Protein AF-A0A5C5T1J1-F1 (afdb_monomer)

Sequence (66 aa):
MSTLDIEYANVEEAAETVFNILKDSIGVNTFFIAKNDGYTVDVLKAFNREKLLLEEGFQTEFNQSY

pLDDT: mean 89.61, std 11.64, range [48.06, 97.31]

Secondary structure (DSSP, 8-state):
--------SSHHHHHHHHHHHHTTTS--SEEEEEEE-SSEEEEEEEEESSS--S-TT-EEEGGG--

Nearest PDB structures (foldseek):
  6uv8-assembly1_A  TM=6.967E-01  e=3.599E-01  Anabaena cylindrica PCC 7122
  8isi-assembly1_B  TM=6.889E-01  e=2.922E+00  Arabidopsis thaliana
  8isi-assembly1_A  TM=6.869E-01  e=4.327E+00  Arabidopsis thaliana
  8isk-assembly1_A  TM=6.954E-01  e=4.932E+00  Zea mays
  8isk-assembly1_B  TM=7.210E-01  e=5.622E+00  Zea mays

Solvent-accessible surface area (backbone atoms only — not comparable to full-atom values): 42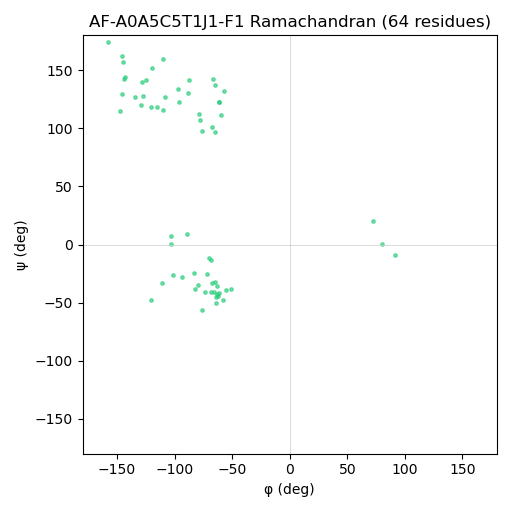50 Å² total; per-residue (Å²): 130,81,78,74,84,79,81,61,94,45,70,66,59,49,50,51,52,55,45,68,71,38,64,82,74,71,78,59,59,68,52,70,45,67,49,70,82,83,54,42,34,38,26,74,40,53,48,52,70,86,53,91,82,63,60,62,70,42,69,45,48,41,92,70,70,121

Mean predicted aligned error: 5.35 Å

Structure (mmCIF, N/CA/C/O backbone):
data_AF-A0A5C5T1J1-F1
#
_entry.id   AF-A0A5C5T1J1-F1
#
loop_
_atom_site.group_PDB
_atom_site.id
_atom_site.type_symbol
_atom_site.label_atom_id
_atom_site.label_alt_id
_atom_site.label_comp_id
_atom_site.label_asym_id
_atom_site.label_entity_id
_atom_site.label_seq_id
_atom_site.pdbx_PDB_ins_code
_atom_site.Cartn_x
_atom_site.Cartn_y
_atom_site.Cartn_z
_atom_site.occupancy
_atom_site.B_iso_or_equiv
_atom_site.auth_seq_id
_atom_site.auth_comp_id
_atom_site.auth_asym_id
_atom_site.auth_atom_id
_atom_site.pdbx_PDB_model_num
ATOM 1 N N . MET A 1 1 ? -27.542 -7.612 -20.515 1.00 48.06 1 MET A N 1
ATOM 2 C CA . MET A 1 1 ? -26.519 -6.717 -19.939 1.00 48.06 1 MET A CA 1
ATOM 3 C C . MET A 1 1 ? -25.301 -6.830 -20.827 1.00 48.06 1 MET A C 1
ATOM 5 O O . MET A 1 1 ? -24.774 -7.926 -20.937 1.00 48.06 1 MET A O 1
ATOM 9 N N . SER A 1 2 ? -24.940 -5.759 -21.534 1.00 48.44 2 SER A N 1
ATOM 10 C CA . SER A 1 2 ? -23.650 -5.696 -22.225 1.00 48.44 2 SER A CA 1
ATOM 11 C C . SER A 1 2 ? -22.570 -5.797 -21.157 1.00 48.44 2 SER A C 1
ATOM 13 O O . SER A 1 2 ? -22.579 -4.994 -20.224 1.00 48.44 2 SER A O 1
ATOM 15 N N . THR A 1 3 ? -21.682 -6.780 -21.253 1.00 56.06 3 THR A N 1
ATOM 16 C CA . THR A 1 3 ? -20.379 -6.684 -20.600 1.00 56.06 3 THR A CA 1
ATOM 17 C C . THR A 1 3 ? -19.727 -5.445 -21.201 1.00 56.06 3 THR A C 1
ATOM 19 O O . THR A 1 3 ? -19.530 -5.394 -22.413 1.00 56.06 3 THR A O 1
ATOM 22 N N . LEU A 1 4 ? -19.542 -4.381 -20.415 1.00 60.94 4 LEU A N 1
ATOM 23 C CA . LEU A 1 4 ? -18.617 -3.337 -20.838 1.00 60.94 4 LEU A CA 1
ATOM 24 C C . LEU A 1 4 ? -17.257 -4.024 -20.939 1.00 60.94 4 LEU A C 1
ATOM 26 O O . LEU A 1 4 ? -16.811 -4.614 -19.954 1.00 60.94 4 LEU A O 1
ATOM 30 N N . ASP A 1 5 ? -16.637 -3.978 -22.111 1.00 67.19 5 ASP A N 1
ATOM 31 C CA . ASP A 1 5 ? -15.218 -4.273 -22.233 1.00 67.19 5 ASP A CA 1
ATOM 32 C C . ASP A 1 5 ? -14.491 -3.181 -21.444 1.00 67.19 5 ASP A C 1
ATOM 34 O O . ASP A 1 5 ? -14.362 -2.044 -21.895 1.00 67.19 5 ASP A O 1
ATOM 38 N N . ILE A 1 6 ? -14.140 -3.486 -20.193 1.00 68.44 6 ILE A N 1
ATOM 39 C CA . ILE A 1 6 ? -13.349 -2.577 -19.372 1.00 68.44 6 ILE A CA 1
ATOM 40 C C . ILE A 1 6 ? -11.915 -2.689 -19.883 1.00 68.44 6 ILE A C 1
ATOM 42 O O . ILE A 1 6 ? -11.196 -3.631 -19.547 1.00 68.44 6 ILE A O 1
ATOM 46 N N . GLU A 1 7 ? -11.520 -1.750 -20.737 1.00 78.19 7 GLU A N 1
ATOM 47 C CA . GLU A 1 7 ? -10.121 -1.548 -21.090 1.00 78.19 7 GLU A CA 1
ATOM 48 C C . GLU A 1 7 ? -9.442 -0.780 -19.956 1.00 78.19 7 GLU A C 1
ATOM 50 O O . GLU A 1 7 ? -9.752 0.383 -19.709 1.00 78.19 7 GLU A O 1
ATOM 55 N N . TYR A 1 8 ? -8.524 -1.442 -19.254 1.00 84.12 8 TYR A N 1
ATOM 56 C CA . TYR A 1 8 ? -7.654 -0.787 -18.282 1.00 84.12 8 TYR A CA 1
ATOM 57 C C . TYR A 1 8 ? -6.407 -0.269 -18.993 1.00 84.12 8 TYR A C 1
ATOM 59 O O . TYR A 1 8 ? -5.747 -1.019 -19.717 1.00 84.12 8 TYR A O 1
ATOM 67 N N . ALA A 1 9 ? -6.051 0.994 -18.764 1.00 84.50 9 ALA A N 1
ATOM 68 C CA . ALA A 1 9 ? -4.867 1.596 -19.370 1.00 84.50 9 ALA A CA 1
ATOM 69 C C . ALA A 1 9 ? -3.561 1.060 -18.758 1.00 84.50 9 ALA A C 1
ATOM 71 O O . ALA A 1 9 ? -2.510 1.096 -19.401 1.00 84.50 9 ALA A O 1
ATOM 72 N N . ASN A 1 10 ? -3.613 0.582 -17.512 1.00 88.19 10 ASN A N 1
ATOM 73 C CA . ASN A 1 10 ? -2.481 0.016 -16.785 1.00 88.19 10 ASN A CA 1
ATOM 74 C C . ASN A 1 10 ? -2.937 -0.912 -15.642 1.00 88.19 10 ASN A C 1
ATOM 76 O O . ASN A 1 10 ? -4.129 -1.066 -15.361 1.00 88.19 10 ASN A O 1
ATOM 80 N N . VAL A 1 11 ? -1.967 -1.568 -15.001 1.00 87.19 11 VAL A N 1
ATOM 81 C CA . VAL A 1 11 ? -2.213 -2.523 -13.910 1.00 87.19 11 VAL A CA 1
ATOM 82 C C . VAL A 1 11 ? -2.766 -1.814 -12.675 1.00 87.19 11 VAL A C 1
ATOM 84 O O . VAL A 1 11 ? -3.589 -2.386 -11.964 1.00 87.19 11 VAL A O 1
ATOM 87 N N . GLU A 1 12 ? -2.352 -0.574 -12.431 1.00 89.19 12 GLU A N 1
ATOM 88 C CA . GLU A 1 12 ? -2.788 0.234 -11.299 1.00 89.19 12 GLU A CA 1
ATOM 89 C C . GLU A 1 12 ? -4.298 0.503 -11.348 1.00 89.19 12 GLU A C 1
ATOM 91 O O . GLU A 1 12 ? -4.986 0.317 -10.347 1.00 89.19 12 GLU A O 1
ATOM 96 N N . GLU A 1 13 ? -4.836 0.846 -12.518 1.00 90.12 13 GLU A N 1
ATOM 97 C CA . GLU A 1 13 ? -6.268 1.085 -12.728 1.00 90.12 13 GLU A CA 1
ATOM 98 C C . GLU A 1 13 ? -7.102 -0.196 -12.539 1.00 90.12 13 GLU A C 1
ATOM 100 O O . GLU A 1 13 ? -8.161 -0.192 -11.896 1.00 90.12 13 GLU A O 1
ATOM 105 N N . ALA A 1 14 ? -6.593 -1.324 -13.042 1.00 92.12 14 ALA A N 1
ATOM 106 C CA . ALA A 1 14 ? -7.223 -2.62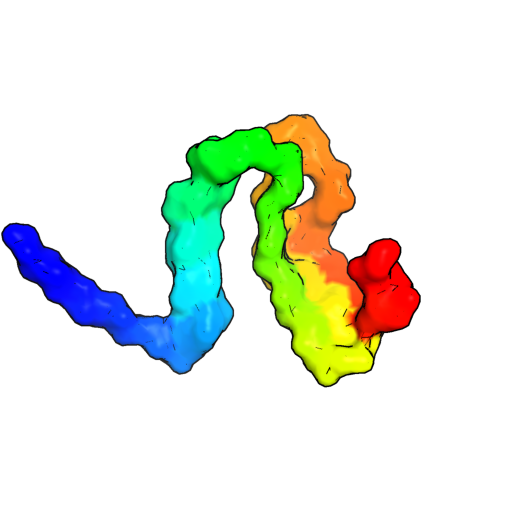7 -12.850 1.00 92.12 14 ALA A CA 1
ATOM 107 C C . ALA A 1 14 ? -7.234 -3.035 -11.367 1.00 92.12 14 ALA A C 1
ATOM 109 O O . ALA A 1 14 ? -8.263 -3.467 -10.834 1.00 92.12 14 ALA A O 1
ATOM 110 N N . ALA A 1 15 ? -6.102 -2.862 -10.680 1.00 92.81 15 ALA A N 1
ATOM 111 C CA . ALA A 1 15 ? -5.966 -3.159 -9.261 1.00 92.81 15 ALA A CA 1
ATOM 112 C C . ALA A 1 15 ? -6.879 -2.267 -8.411 1.00 92.81 15 ALA A C 1
ATOM 114 O O . ALA A 1 15 ? -7.554 -2.775 -7.516 1.00 92.81 15 ALA A O 1
ATOM 115 N N . GLU A 1 16 ? -6.965 -0.968 -8.714 1.00 93.31 16 GLU A N 1
ATOM 116 C CA . GLU A 1 16 ? -7.845 -0.032 -8.009 1.00 93.31 16 GLU A CA 1
ATOM 117 C C . GLU A 1 16 ? -9.329 -0.400 -8.176 1.00 93.31 16 GLU A C 1
ATOM 119 O O . GLU A 1 16 ? -10.109 -0.295 -7.225 1.00 93.31 16 GLU A O 1
ATOM 124 N N . THR A 1 17 ? -9.727 -0.905 -9.345 1.00 92.88 17 THR A N 1
ATOM 125 C CA . THR A 1 17 ? -11.101 -1.377 -9.575 1.00 92.88 17 THR A CA 1
ATOM 126 C C . THR A 1 17 ? -11.438 -2.568 -8.680 1.00 92.88 17 THR A C 1
ATOM 128 O O . THR A 1 17 ? -12.431 -2.537 -7.948 1.00 92.88 17 THR A O 1
ATOM 131 N N . VAL A 1 18 ? -10.584 -3.597 -8.663 1.00 92.56 18 VAL A N 1
ATOM 132 C CA . VAL A 1 18 ? -10.758 -4.767 -7.784 1.00 92.56 18 VAL A CA 1
ATOM 133 C C . VAL A 1 18 ? -10.723 -4.355 -6.311 1.00 92.56 18 VAL A C 1
ATOM 135 O O . VAL A 1 18 ? -11.549 -4.805 -5.515 1.00 92.56 18 VAL A O 1
ATOM 138 N N . PHE A 1 19 ? -9.812 -3.455 -5.947 1.00 95.50 19 PHE A N 1
ATOM 139 C CA . PHE A 1 19 ? -9.692 -2.928 -4.595 1.00 95.50 19 PHE A CA 1
ATOM 140 C C . PHE A 1 19 ? -10.982 -2.260 -4.123 1.00 95.50 19 PHE A C 1
ATOM 142 O O . PHE A 1 19 ? -11.481 -2.574 -3.043 1.00 95.50 19 PHE A O 1
ATOM 149 N N . ASN A 1 20 ? -11.564 -1.391 -4.951 1.00 94.50 20 ASN A N 1
ATOM 150 C CA . ASN A 1 20 ? -12.808 -0.701 -4.628 1.00 94.50 20 ASN A CA 1
ATOM 151 C C . ASN A 1 20 ? -14.006 -1.648 -4.506 1.00 94.50 20 ASN A C 1
ATOM 153 O O . ASN A 1 20 ? -14.877 -1.392 -3.678 1.00 94.50 20 ASN A O 1
ATOM 157 N N . ILE A 1 21 ? -14.037 -2.742 -5.271 1.00 94.50 21 ILE A N 1
ATOM 158 C CA . ILE A 1 21 ? -15.078 -3.775 -5.153 1.00 94.50 21 ILE A CA 1
ATOM 159 C C . ILE A 1 21 ? -14.952 -4.532 -3.824 1.00 94.50 21 ILE A C 1
ATOM 161 O O . ILE A 1 21 ? -15.957 -4.850 -3.191 1.00 94.50 21 ILE A O 1
ATOM 165 N N . LEU A 1 22 ? -13.726 -4.844 -3.399 1.00 95.00 22 LEU A N 1
ATOM 166 C CA . LEU A 1 22 ? -13.497 -5.777 -2.297 1.00 95.00 22 LEU A CA 1
ATOM 167 C C . LEU A 1 22 ? -13.354 -5.115 -0.924 1.00 95.00 22 LEU A C 1
ATOM 169 O O . LEU A 1 22 ? -13.683 -5.771 0.069 1.00 95.00 22 LEU A O 1
ATOM 173 N N . LYS A 1 23 ? -12.893 -3.858 -0.844 1.00 94.19 23 LYS A N 1
ATOM 174 C CA . LYS A 1 23 ? -12.442 -3.217 0.410 1.00 94.19 23 LYS A CA 1
ATOM 175 C C . LYS A 1 23 ? -13.432 -3.308 1.575 1.00 94.19 23 LYS A C 1
ATOM 177 O O . LYS A 1 23 ? -13.026 -3.580 2.705 1.00 94.19 23 LYS A O 1
ATOM 182 N N . ASP A 1 24 ? -14.728 -3.194 1.302 1.00 92.00 24 ASP A N 1
ATOM 183 C CA . ASP A 1 24 ? -15.757 -3.253 2.343 1.00 92.00 24 ASP A CA 1
ATOM 184 C C . ASP A 1 24 ? -16.077 -4.703 2.765 1.00 92.00 24 ASP A C 1
ATOM 186 O O . ASP A 1 24 ? -16.297 -4.992 3.946 1.00 92.00 24 ASP A O 1
ATOM 190 N N . SER A 1 25 ? -16.024 -5.643 1.815 1.00 92.88 25 SER A N 1
ATOM 191 C CA . SER A 1 25 ? -16.406 -7.053 2.000 1.00 92.88 25 SER A CA 1
ATOM 192 C C . SER A 1 25 ? -15.323 -7.952 2.602 1.00 92.88 25 SER A C 1
ATOM 194 O O . SER A 1 25 ? -15.649 -8.962 3.220 1.00 92.88 25 SER A O 1
ATOM 196 N N . ILE A 1 26 ? -14.044 -7.596 2.454 1.00 90.75 26 ILE A N 1
ATOM 197 C CA . ILE A 1 26 ? -12.918 -8.500 2.750 1.00 90.75 26 ILE A CA 1
ATOM 198 C C . ILE A 1 26 ? -12.731 -8.784 4.254 1.00 90.75 26 ILE A C 1
ATOM 200 O O . ILE A 1 26 ? -12.001 -9.694 4.633 1.00 90.75 26 ILE A O 1
ATOM 204 N N . GLY A 1 27 ? -13.407 -8.028 5.126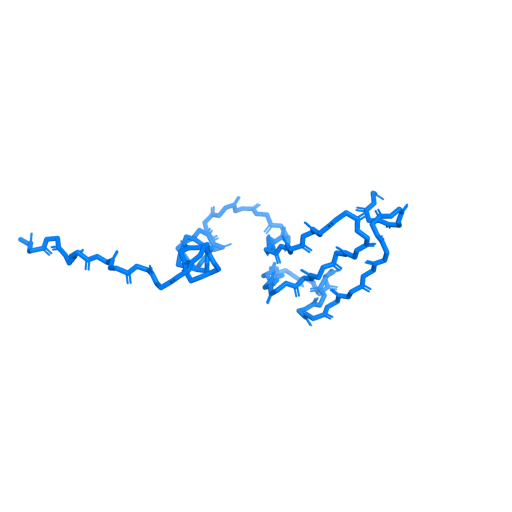 1.00 92.12 27 GLY A N 1
ATOM 205 C CA . GLY A 1 27 ? -13.465 -8.314 6.563 1.00 92.12 27 GLY A CA 1
ATOM 206 C C . GLY A 1 27 ? -12.169 -8.046 7.335 1.00 92.12 27 GLY A C 1
ATOM 207 O O . GLY A 1 27 ? -12.005 -8.583 8.426 1.00 92.12 27 GLY A O 1
ATOM 208 N N . VAL A 1 28 ? -11.257 -7.229 6.796 1.00 93.56 28 VAL A N 1
ATOM 209 C CA . VAL A 1 28 ? -9.966 -6.896 7.428 1.00 93.56 28 VAL A CA 1
ATOM 210 C C . VAL A 1 28 ? -9.913 -5.442 7.906 1.00 93.56 28 VAL A C 1
ATOM 212 O O . VAL A 1 28 ? -10.664 -4.586 7.428 1.00 93.56 28 VAL A O 1
ATOM 215 N N . ASN A 1 29 ? -8.998 -5.164 8.840 1.00 94.69 29 ASN A N 1
ATOM 216 C CA . ASN A 1 29 ? -8.801 -3.821 9.393 1.00 94.69 29 ASN A CA 1
ATOM 217 C C . ASN A 1 29 ? -8.101 -2.876 8.416 1.00 94.69 29 ASN A C 1
ATOM 219 O O . ASN A 1 29 ? -8.511 -1.722 8.313 1.00 94.69 29 ASN A O 1
ATOM 223 N N . THR A 1 30 ? -7.094 -3.372 7.693 1.00 95.75 30 THR A N 1
ATOM 224 C CA . THR A 1 30 ? -6.377 -2.601 6.674 1.00 95.75 30 THR A CA 1
ATOM 225 C C . THR A 1 30 ? -6.212 -3.430 5.415 1.00 95.75 30 THR A C 1
ATOM 227 O O . THR A 1 30 ? -5.717 -4.554 5.463 1.00 95.75 30 THR A O 1
ATOM 230 N N . PHE A 1 31 ? -6.636 -2.868 4.290 1.00 96.50 31 PHE A N 1
ATOM 231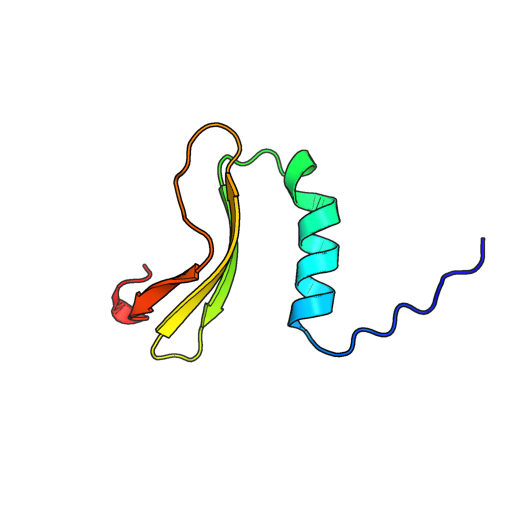 C CA . PHE A 1 31 ? -6.458 -3.431 2.958 1.00 96.50 31 PHE A CA 1
ATOM 232 C C . PHE A 1 31 ? -5.815 -2.358 2.091 1.00 96.50 31 PHE A C 1
ATOM 234 O O . PHE A 1 31 ? -6.298 -1.230 2.069 1.00 96.50 31 PHE A O 1
ATOM 241 N N . PHE A 1 32 ? -4.719 -2.669 1.407 1.00 95.94 32 PHE A N 1
ATOM 242 C CA . PHE A 1 32 ? -3.944 -1.665 0.682 1.00 95.94 32 PHE A CA 1
ATOM 243 C C . PHE A 1 32 ? -3.354 -2.228 -0.613 1.00 95.94 32 PHE A C 1
ATOM 245 O O . PHE A 1 32 ? -3.186 -3.439 -0.756 1.00 95.94 32 PHE A O 1
ATOM 252 N N . ILE A 1 33 ? -3.047 -1.330 -1.548 1.00 95.81 33 ILE A N 1
ATOM 253 C CA . ILE A 1 33 ? -2.237 -1.605 -2.736 1.00 95.81 33 ILE A CA 1
ATOM 254 C C . ILE A 1 33 ? -0.895 -0.917 -2.521 1.00 95.81 33 ILE A C 1
ATOM 256 O O . ILE A 1 33 ? -0.859 0.289 -2.275 1.00 95.81 33 ILE A O 1
ATOM 260 N N . ALA A 1 34 ? 0.195 -1.666 -2.658 1.00 95.12 34 ALA A N 1
ATOM 261 C CA . ALA A 1 34 ? 1.539 -1.112 -2.663 1.00 95.12 34 ALA A CA 1
ATOM 262 C C . ALA A 1 34 ? 2.295 -1.526 -3.927 1.00 95.12 34 ALA A C 1
ATOM 264 O O . ALA A 1 34 ? 2.169 -2.662 -4.388 1.00 95.12 34 ALA A O 1
ATOM 265 N N . LYS A 1 35 ? 3.092 -0.605 -4.470 1.00 93.69 35 LYS A N 1
ATOM 266 C CA . LYS A 1 35 ? 4.058 -0.890 -5.532 1.00 93.69 35 LYS A CA 1
ATOM 267 C C . LYS A 1 35 ? 5.421 -1.104 -4.898 1.00 93.69 35 LYS A C 1
ATOM 269 O O . LYS A 1 35 ? 5.835 -0.319 -4.054 1.00 93.69 35 LYS A O 1
ATOM 274 N N . ASN A 1 36 ? 6.108 -2.152 -5.321 1.00 93.19 36 ASN A N 1
ATOM 275 C CA . ASN A 1 36 ? 7.446 -2.477 -4.861 1.00 93.19 36 ASN A CA 1
ATOM 276 C C . ASN A 1 36 ? 8.342 -2.695 -6.079 1.00 93.19 36 ASN A C 1
ATOM 278 O O . ASN A 1 36 ? 8.042 -3.556 -6.906 1.00 93.19 36 ASN A O 1
ATOM 282 N N . ASP A 1 37 ? 9.403 -1.904 -6.203 1.00 93.12 37 ASP A N 1
ATOM 283 C CA . ASP A 1 37 ? 10.354 -1.978 -7.320 1.00 93.12 37 ASP A CA 1
ATOM 284 C C . ASP A 1 37 ? 11.678 -2.680 -6.958 1.00 93.12 37 ASP A C 1
ATOM 286 O O . ASP A 1 37 ? 12.607 -2.724 -7.765 1.00 93.12 37 ASP A O 1
ATOM 290 N N . GLY A 1 38 ? 11.757 -3.260 -5.757 1.00 94.00 38 GLY A N 1
ATOM 291 C CA . GLY A 1 38 ? 12.952 -3.886 -5.193 1.00 94.00 38 GLY A CA 1
ATOM 292 C C . GLY A 1 38 ? 13.826 -2.941 -4.36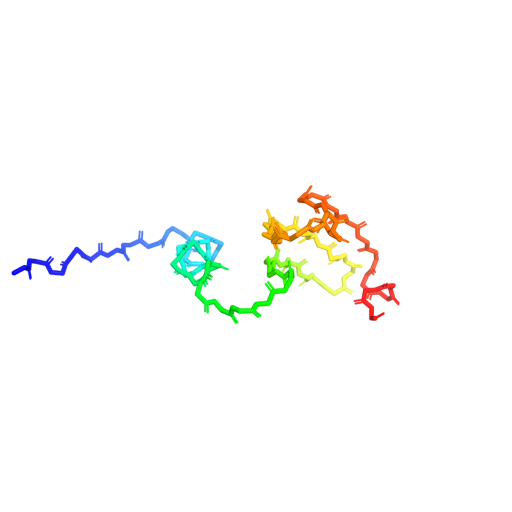4 1.00 94.00 38 GLY A C 1
ATOM 293 O O . GLY A 1 38 ? 14.732 -3.423 -3.681 1.00 94.00 38 GLY A O 1
ATOM 294 N N . TYR A 1 39 ? 13.542 -1.635 -4.372 1.00 94.56 39 TYR A N 1
ATOM 295 C CA . TYR A 1 39 ? 14.230 -0.619 -3.573 1.00 94.56 39 TYR A CA 1
ATOM 296 C C . TYR A 1 39 ? 13.264 0.108 -2.647 1.00 94.56 39 TYR A C 1
ATOM 298 O O . TYR A 1 39 ? 13.531 0.195 -1.452 1.00 94.56 39 TYR A O 1
ATOM 306 N N . THR A 1 40 ? 12.122 0.560 -3.162 1.00 95.56 40 THR A N 1
ATOM 307 C CA . THR A 1 40 ? 11.097 1.264 -2.388 1.00 95.56 40 THR A CA 1
ATOM 308 C C . THR A 1 40 ? 9.771 0.522 -2.416 1.00 95.56 40 THR A C 1
ATOM 310 O O . THR A 1 40 ? 9.438 -0.197 -3.361 1.00 95.56 40 THR A O 1
ATOM 313 N N . VAL A 1 41 ? 8.997 0.709 -1.351 1.00 95.88 41 VAL A N 1
ATOM 314 C CA . VAL A 1 41 ? 7.594 0.313 -1.270 1.00 95.88 41 VAL A CA 1
ATOM 315 C C . VAL A 1 41 ? 6.753 1.568 -1.136 1.00 95.88 41 VAL A C 1
ATOM 317 O O . VAL A 1 41 ? 6.873 2.287 -0.146 1.00 95.88 41 VAL A O 1
ATOM 320 N N . ASP A 1 42 ? 5.886 1.789 -2.120 1.00 95.56 42 ASP A N 1
ATOM 321 C CA . 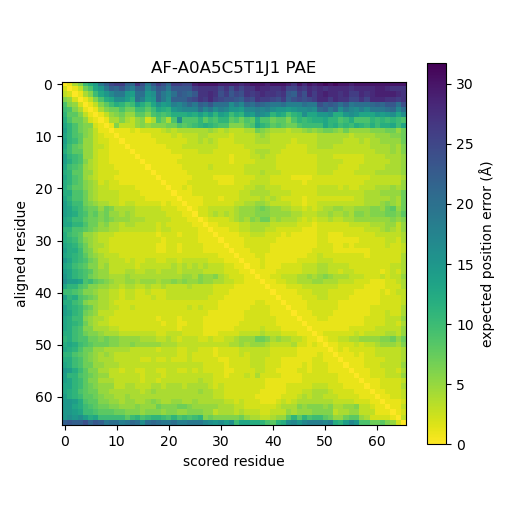ASP A 1 42 ? 4.986 2.935 -2.199 1.00 95.56 42 ASP A CA 1
ATOM 322 C C . ASP A 1 42 ? 3.549 2.463 -1.976 1.00 95.56 42 ASP A C 1
ATOM 324 O O . ASP A 1 42 ? 3.007 1.703 -2.784 1.00 95.56 42 ASP A O 1
ATOM 328 N N . VAL A 1 43 ? 2.904 2.912 -0.901 1.00 96.12 43 VAL A N 1
ATOM 329 C CA . VAL A 1 43 ? 1.489 2.622 -0.643 1.00 96.12 43 VAL A CA 1
ATOM 330 C C . VAL A 1 43 ? 0.633 3.530 -1.518 1.00 96.12 43 VAL A C 1
ATOM 332 O O . VAL A 1 43 ? 0.503 4.725 -1.263 1.00 96.12 43 VAL A O 1
ATOM 335 N N . LEU A 1 44 ? 0.024 2.959 -2.554 1.00 94.81 44 LEU A N 1
ATOM 336 C CA . LEU A 1 44 ? -0.779 3.696 -3.531 1.00 94.81 44 LEU A CA 1
ATOM 337 C C . LEU A 1 44 ? -2.209 3.947 -3.043 1.00 94.81 44 LEU A C 1
ATOM 339 O O . LEU A 1 44 ? -2.784 4.996 -3.323 1.00 94.81 44 LEU A O 1
ATOM 343 N N . LYS A 1 45 ? -2.793 2.965 -2.347 1.00 96.38 45 LYS A N 1
ATOM 344 C CA . LYS A 1 45 ? -4.162 3.004 -1.810 1.00 96.38 45 LYS A CA 1
ATOM 345 C C . LYS A 1 45 ? -4.208 2.285 -0.478 1.00 96.38 45 LYS A C 1
ATOM 347 O O . LYS A 1 45 ? -3.582 1.237 -0.353 1.00 96.38 45 LYS A O 1
ATOM 352 N N . ALA A 1 46 ? -4.980 2.786 0.476 1.00 96.75 46 ALA A N 1
ATOM 353 C CA . ALA A 1 46 ? -5.113 2.199 1.801 1.00 96.75 46 ALA A CA 1
ATOM 354 C C . ALA A 1 46 ? -6.524 2.428 2.347 1.00 96.75 46 ALA A C 1
ATOM 356 O O . ALA A 1 46 ? -6.951 3.541 2.641 1.00 96.75 46 ALA A O 1
ATOM 357 N N . PHE A 1 47 ? -7.249 1.334 2.533 1.00 97.31 47 PHE A N 1
ATOM 358 C CA . PHE A 1 47 ? -8.510 1.302 3.246 1.00 97.31 47 PHE A CA 1
ATOM 359 C C . PHE A 1 47 ? -8.239 0.882 4.685 1.00 97.31 47 PHE A C 1
ATOM 361 O O . PHE A 1 47 ? -7.694 -0.193 4.930 1.00 97.31 47 PHE A O 1
ATOM 368 N N . ASN A 1 48 ? -8.647 1.726 5.626 1.00 96.50 48 ASN A N 1
ATOM 369 C CA . ASN A 1 48 ? -8.534 1.497 7.058 1.00 96.50 48 ASN A CA 1
ATOM 370 C C . ASN A 1 48 ? -9.941 1.518 7.665 1.00 96.50 48 ASN A C 1
ATOM 372 O O . ASN A 1 48 ? -10.630 2.532 7.577 1.00 96.50 48 ASN A O 1
ATOM 376 N N . ARG A 1 49 ? -10.378 0.409 8.267 1.00 94.56 49 ARG A N 1
ATOM 377 C CA . ARG A 1 49 ? -11.764 0.232 8.728 1.00 94.56 49 ARG A CA 1
ATOM 378 C C . ARG A 1 49 ? -12.068 0.985 10.022 1.00 94.56 49 ARG A C 1
ATOM 380 O O . ARG A 1 49 ? -13.014 1.760 10.078 1.00 94.56 49 ARG A O 1
ATOM 387 N N . GLU A 1 50 ? -11.293 0.720 11.072 1.00 93.19 50 GLU A N 1
ATOM 388 C CA . GLU A 1 50 ? -11.570 1.232 12.426 1.00 93.19 50 GLU A CA 1
ATOM 389 C C . GLU A 1 50 ? -10.549 2.270 12.895 1.00 93.19 50 GLU A C 1
ATOM 391 O O . GLU A 1 50 ? -10.874 3.173 13.665 1.00 93.19 50 GLU A O 1
ATOM 396 N N . LYS A 1 51 ? -9.294 2.122 12.464 1.00 94.50 51 LYS A N 1
ATOM 397 C CA . LYS A 1 51 ? -8.165 2.961 12.870 1.00 94.50 51 LYS A CA 1
ATOM 398 C C . LYS A 1 51 ? -7.245 3.171 11.687 1.00 94.50 51 LYS A C 1
ATOM 400 O O . LYS A 1 51 ? -7.031 2.237 10.923 1.00 94.50 51 LYS A O 1
ATOM 405 N N . LEU A 1 52 ? -6.665 4.362 11.591 1.00 96.00 52 LEU A N 1
ATOM 406 C CA . LEU A 1 52 ? -5.605 4.649 10.633 1.00 96.00 52 LEU A CA 1
ATOM 407 C C . LEU A 1 52 ? -4.350 3.853 11.021 1.00 96.00 52 LEU A C 1
ATOM 409 O O . LEU A 1 52 ? -3.662 4.218 11.972 1.00 96.00 52 LEU A O 1
ATOM 413 N N . LEU A 1 53 ? -4.104 2.736 10.333 1.00 95.69 53 LEU A N 1
ATOM 414 C CA . LEU A 1 53 ? -2.910 1.902 10.520 1.00 95.69 53 LEU A CA 1
ATOM 415 C C . LEU A 1 53 ? -1.868 2.145 9.426 1.00 95.69 53 LEU A C 1
ATOM 417 O O . LEU A 1 53 ? -0.684 1.935 9.665 1.00 95.69 53 LEU A O 1
ATOM 421 N N . LEU A 1 54 ? -2.307 2.583 8.245 1.00 95.75 54 LEU A N 1
ATOM 422 C CA . LEU A 1 54 ? -1.435 2.869 7.113 1.00 95.75 54 LEU A CA 1
ATOM 423 C C . LEU A 1 54 ? -1.975 4.051 6.307 1.00 95.75 54 LEU A C 1
ATOM 425 O O . LEU A 1 54 ? -3.152 4.061 5.945 1.00 95.75 54 LEU A O 1
ATOM 429 N N . GLU A 1 55 ? -1.125 5.032 6.028 1.00 96.38 55 GLU A N 1
ATOM 430 C CA . GLU A 1 55 ? -1.478 6.208 5.228 1.00 96.38 55 GLU A CA 1
ATOM 431 C C . GLU A 1 55 ? -1.267 5.945 3.731 1.00 96.38 55 GLU A C 1
ATOM 433 O O . GLU A 1 55 ? -0.300 5.296 3.328 1.00 96.38 55 GLU A O 1
ATOM 438 N N . GLU A 1 56 ? -2.167 6.465 2.894 1.00 96.06 56 GLU A N 1
ATOM 439 C CA . GLU A 1 56 ? -1.920 6.537 1.451 1.00 96.06 56 GLU A CA 1
ATOM 440 C C . GLU A 1 56 ? -0.741 7.472 1.177 1.00 96.06 56 GLU A C 1
ATOM 442 O O . GLU A 1 56 ? -0.626 8.536 1.783 1.00 96.06 56 GLU A O 1
ATOM 447 N N . GLY A 1 57 ? 0.146 7.072 0.269 1.00 95.38 57 GLY A N 1
ATOM 448 C CA . GLY A 1 57 ? 1.398 7.775 0.011 1.00 95.38 57 GLY A CA 1
ATOM 449 C C . GLY A 1 57 ? 2.512 7.466 1.013 1.00 95.38 57 GLY A C 1
ATOM 450 O O . GLY A 1 57 ? 3.608 7.999 0.854 1.00 95.38 57 GLY A O 1
ATOM 451 N N . PHE A 1 58 ? 2.280 6.601 2.012 1.00 96.31 58 PHE A N 1
ATOM 452 C CA . PHE A 1 58 ? 3.368 6.088 2.842 1.00 96.31 58 PHE A CA 1
ATOM 453 C C . PHE A 1 58 ? 4.415 5.402 1.960 1.00 96.31 58 PHE A C 1
ATOM 455 O O . PHE A 1 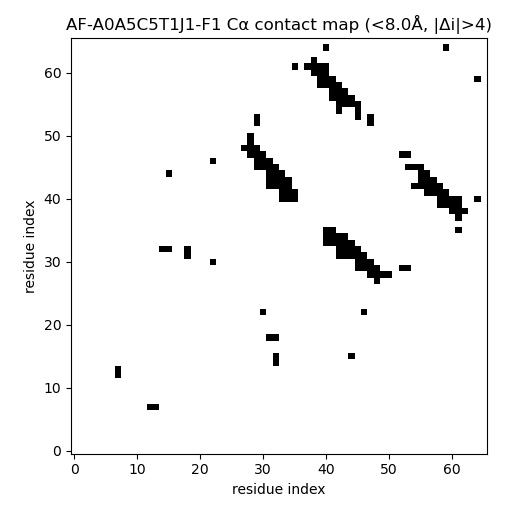58 ? 4.085 4.569 1.114 1.00 96.31 58 PHE A O 1
ATOM 462 N N . GLN A 1 59 ? 5.677 5.749 2.191 1.00 96.00 59 GLN A N 1
ATOM 463 C CA . GLN A 1 59 ? 6.815 5.201 1.474 1.00 96.00 59 GLN A CA 1
ATOM 464 C C . GLN A 1 59 ? 7.851 4.692 2.469 1.00 96.00 59 GLN A C 1
ATOM 466 O O . GLN A 1 59 ? 8.117 5.327 3.491 1.00 96.00 59 GLN A O 1
ATOM 471 N N . THR A 1 60 ? 8.453 3.552 2.154 1.00 95.81 60 THR A N 1
ATOM 472 C CA . THR A 1 60 ? 9.565 2.999 2.925 1.00 95.81 60 THR A CA 1
ATOM 473 C C . THR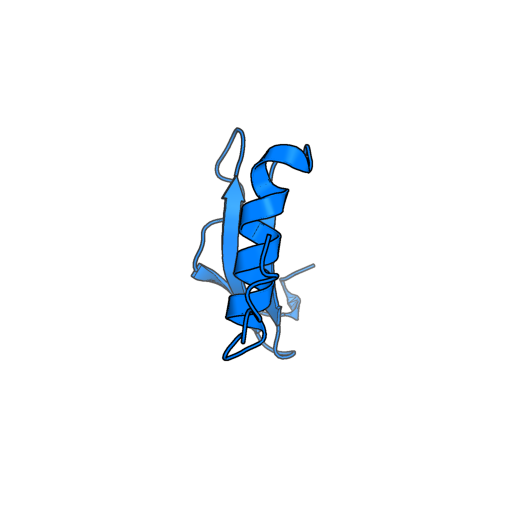 A 1 60 ? 10.552 2.274 2.019 1.00 95.81 60 THR A C 1
ATOM 475 O O . THR A 1 60 ? 10.229 1.905 0.890 1.00 95.81 60 THR A O 1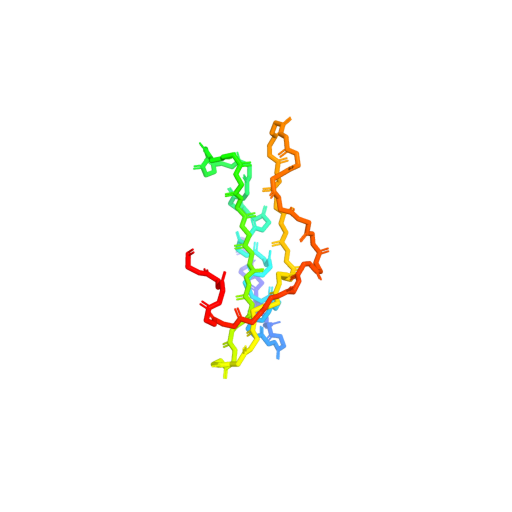
ATOM 478 N N . GLU A 1 61 ? 11.759 2.048 2.523 1.00 96.00 61 GLU A N 1
ATOM 479 C CA . GLU A 1 61 ? 12.740 1.182 1.873 1.00 96.00 61 GLU A CA 1
ATOM 480 C C . GLU A 1 61 ? 12.239 -0.268 1.887 1.00 96.00 61 GLU A C 1
ATOM 482 O O . GLU A 1 61 ? 11.682 -0.744 2.881 1.00 96.00 61 GLU A O 1
ATOM 487 N N . PHE A 1 62 ? 12.486 -1.015 0.813 1.00 92.06 62 PHE A N 1
ATOM 488 C CA . PHE A 1 62 ? 12.061 -2.408 0.685 1.00 92.06 62 PHE A CA 1
ATOM 489 C C . PHE A 1 62 ? 12.567 -3.272 1.846 1.00 92.06 62 PHE A C 1
ATOM 491 O O . PHE A 1 62 ? 11.827 -4.086 2.399 1.00 92.06 62 PHE A O 1
ATOM 498 N N . ASN A 1 63 ? 13.801 -3.040 2.291 1.00 93.12 63 ASN A N 1
ATOM 499 C CA . ASN A 1 63 ? 14.390 -3.773 3.410 1.00 93.12 63 ASN A CA 1
ATOM 500 C C . ASN A 1 63 ? 13.741 -3.466 4.778 1.00 93.12 63 ASN A C 1
ATOM 502 O O . ASN A 1 63 ? 13.983 -4.209 5.725 1.00 93.12 63 ASN A O 1
ATOM 506 N N . GLN A 1 64 ? 12.936 -2.404 4.880 1.00 89.88 64 GLN A N 1
ATOM 507 C CA . GLN A 1 64 ? 12.161 -2.031 6.067 1.00 89.88 64 GLN A CA 1
ATOM 508 C C . GLN A 1 64 ? 10.669 -2.386 5.931 1.00 89.88 64 GLN A C 1
ATOM 510 O O . GLN A 1 64 ? 9.894 -2.096 6.836 1.00 89.88 64 GLN A O 1
ATOM 515 N N . SER A 1 65 ? 10.244 -2.970 4.806 1.00 82.88 65 SER A N 1
ATOM 516 C CA . SER A 1 65 ? 8.826 -3.226 4.493 1.00 82.88 65 SER A CA 1
ATOM 517 C C . SER A 1 65 ? 8.281 -4.579 4.988 1.00 82.88 65 SER A C 1
ATOM 519 O O . SER A 1 65 ? 7.169 -4.954 4.614 1.00 82.88 65 SER A O 1
ATOM 521 N N . TYR A 1 66 ? 9.059 -5.302 5.805 1.00 58.12 66 TYR A N 1
ATOM 522 C CA . TYR A 1 66 ? 8.745 -6.639 6.332 1.00 58.12 66 TYR A CA 1
ATOM 523 C C . TYR A 1 66 ? 8.004 -6.620 7.671 1.00 58.12 66 TYR A C 1
ATOM 525 O O . TYR A 1 66 ? 8.443 -5.882 8.582 1.00 58.12 66 TYR A O 1
#

Radius of gyration: 14.06 Å; Cα contacts (8 Å, |Δi|>4): 77; chains: 1; bounding box: 41×16×35 Å

Foldseek 3Di:
DDPPPPDDPDPVSVVVVVCVVCVVPVPDQKDFDWDDPQFKIATQGIDGDPDCPDDHRDMDTPVPPD